Protein AF-A0A2G6C9Z9-F1 (afdb_monomer_lite)

Secondary structure (DSSP, 8-state):
-HHHHHHTTT-HHHHHHHHHH-TTSS-TTSPPTTHHHHHHHHHHHHHHHS--------HHHHHHHHHHHHHHHHHHHHHHHHHHHT--S-------EEE--TT--HHHHHHHH---HHHHHHHHTPPTT----TT-EEE--

Foldseek 3Di:
DVVLCVVQVNPPLLSQLCVVLPVVQRDPPDDSQQSLVSVVVVVVCCVVVPPPPPPPDDVVVVVVVVVVVVVVVVVVVVVVVVVVVPPDDPDPPPWDWDAAAPPDALVNVCSRNVADSVQQCVQQVADPVRDDDHRDIGTRD

pLDDT: mean 72.89, std 12.93, range [51.34, 95.75]

Structure (mmCIF, N/CA/C/O backbone):
data_AF-A0A2G6C9Z9-F1
#
_entry.id   AF-A0A2G6C9Z9-F1
#
loop_
_atom_site.group_PDB
_atom_site.id
_atom_site.type_symbol
_atom_site.label_atom_id
_atom_site.label_alt_id
_atom_site.label_comp_id
_atom_site.label_asym_id
_atom_site.label_entity_id
_atom_site.label_seq_id
_atom_site.pdbx_PDB_ins_code
_atom_site.Cartn_x
_atom_site.Cartn_y
_atom_site.Cartn_z
_atom_site.occupancy
_atom_site.B_iso_or_equiv
_atom_site.auth_seq_id
_atom_site.auth_comp_id
_atom_site.auth_asym_id
_atom_site.auth_atom_id
_atom_site.pdbx_PDB_model_num
ATOM 1 N N . MET A 1 1 ? 9.024 -7.362 -19.083 1.00 57.25 1 MET A N 1
ATOM 2 C CA . MET A 1 1 ? 9.989 -6.722 -18.148 1.00 57.25 1 MET A CA 1
ATOM 3 C C . MET A 1 1 ? 11.188 -6.048 -18.823 1.00 57.25 1 MET A C 1
ATOM 5 O O . MET A 1 1 ? 11.710 -5.102 -18.249 1.00 57.25 1 MET A O 1
ATOM 9 N N . SER A 1 2 ? 11.599 -6.477 -20.026 1.00 57.91 2 SER A N 1
ATOM 10 C CA . SER A 1 2 ? 12.678 -5.851 -20.822 1.00 57.91 2 SER A CA 1
ATOM 11 C C . SER A 1 2 ? 12.477 -4.336 -21.055 1.00 57.91 2 SER A C 1
ATOM 13 O O . SER A 1 2 ? 13.359 -3.540 -20.730 1.00 57.91 2 SER A O 1
ATOM 15 N N . TYR A 1 3 ? 11.277 -3.922 -21.482 1.00 66.19 3 TYR A N 1
ATOM 16 C CA . TYR A 1 3 ? 10.934 -2.517 -21.758 1.00 66.19 3 TYR A CA 1
ATOM 17 C C . TYR A 1 3 ? 11.138 -1.576 -20.553 1.00 66.19 3 TYR A C 1
ATOM 19 O O . TYR A 1 3 ? 11.794 -0.541 -20.661 1.00 66.19 3 TYR A O 1
ATOM 27 N N . LEU A 1 4 ? 10.664 -1.976 -19.369 1.00 64.75 4 LEU A N 1
ATOM 28 C CA . LEU A 1 4 ? 10.811 -1.201 -18.135 1.00 64.75 4 LEU A CA 1
ATOM 29 C C . LEU A 1 4 ? 12.276 -1.045 -17.708 1.00 64.75 4 LEU A C 1
ATOM 31 O O . LEU A 1 4 ? 12.677 0.027 -17.260 1.00 64.75 4 LEU A O 1
ATOM 35 N N . PHE A 1 5 ? 13.105 -2.081 -17.860 1.00 70.56 5 PHE A N 1
ATOM 36 C CA . PHE A 1 5 ? 14.531 -1.954 -17.551 1.00 70.56 5 PHE A CA 1
ATOM 37 C C . PHE A 1 5 ? 15.237 -0.992 -18.511 1.00 70.56 5 PHE A C 1
ATOM 39 O O . PHE A 1 5 ? 16.046 -0.194 -18.042 1.00 70.56 5 PHE A O 1
ATOM 46 N N . LYS A 1 6 ? 14.892 -0.992 -19.807 1.00 74.31 6 LYS A N 1
ATOM 47 C CA . LYS A 1 6 ? 15.420 -0.018 -20.780 1.00 74.31 6 LYS A CA 1
ATOM 48 C C . LYS A 1 6 ? 15.000 1.412 -20.413 1.00 74.31 6 LYS A C 1
ATOM 50 O O . LYS A 1 6 ? 15.847 2.297 -20.313 1.00 74.31 6 LYS A O 1
ATOM 55 N N . ARG A 1 7 ? 13.717 1.618 -20.089 1.00 71.81 7 ARG A N 1
ATOM 56 C CA . ARG A 1 7 ? 13.149 2.925 -19.706 1.00 71.81 7 ARG A CA 1
ATOM 57 C C . ARG A 1 7 ? 13.778 3.523 -18.446 1.00 71.81 7 ARG A C 1
ATOM 59 O O . ARG A 1 7 ? 13.990 4.730 -18.373 1.00 71.81 7 ARG A O 1
ATOM 66 N N . TYR A 1 8 ? 14.106 2.688 -17.462 1.00 78.12 8 TYR A N 1
ATOM 67 C CA . TYR A 1 8 ? 14.753 3.122 -16.221 1.00 78.12 8 TYR A CA 1
ATOM 68 C C . TYR A 1 8 ? 16.271 2.901 -16.207 1.00 78.12 8 TYR A C 1
ATOM 70 O O . TYR A 1 8 ? 16.855 2.858 -15.126 1.00 78.12 8 TYR A O 1
ATOM 78 N N . ARG A 1 9 ? 16.926 2.773 -17.373 1.00 81.06 9 ARG A N 1
ATOM 79 C CA . ARG A 1 9 ? 18.393 2.631 -17.497 1.00 81.06 9 ARG A CA 1
ATOM 80 C C . ARG A 1 9 ? 18.980 1.531 -16.592 1.00 81.06 9 ARG A C 1
ATOM 82 O O . ARG A 1 9 ? 20.011 1.709 -15.956 1.00 81.06 9 ARG A O 1
ATOM 89 N N . GLY A 1 10 ? 18.275 0.410 -16.461 1.00 77.25 10 GLY A N 1
ATOM 90 C CA . GLY A 1 10 ? 18.670 -0.720 -15.614 1.00 77.25 10 GLY A CA 1
ATOM 91 C C . GLY A 1 10 ? 18.325 -0.587 -14.124 1.00 77.25 10 GLY A C 1
ATOM 92 O O . GLY A 1 10 ? 18.569 -1.529 -13.366 1.00 77.25 10 GLY A O 1
ATOM 93 N N . ASP A 1 11 ? 17.706 0.514 -13.677 1.00 79.06 11 ASP A N 1
ATOM 94 C CA . ASP A 1 11 ? 17.252 0.688 -12.290 1.00 79.06 11 ASP A CA 1
ATOM 95 C C . ASP A 1 11 ? 16.089 -0.263 -11.984 1.00 79.06 11 ASP A C 1
ATOM 97 O O . ASP A 1 11 ? 14.902 0.029 -12.183 1.00 79.06 11 ASP A O 1
ATOM 101 N N . LYS A 1 12 ? 16.451 -1.441 -11.467 1.00 74.69 12 LYS A N 1
ATOM 102 C CA . LYS A 1 12 ? 15.494 -2.513 -11.199 1.00 74.69 12 LYS A CA 1
ATOM 103 C C . LYS A 1 12 ? 14.436 -2.119 -10.179 1.00 74.69 12 LYS A C 1
ATOM 105 O O . LYS A 1 12 ? 13.298 -2.578 -10.273 1.00 74.69 12 LYS A O 1
ATOM 110 N N . ARG A 1 13 ? 14.785 -1.256 -9.219 1.00 69.75 13 ARG A N 1
ATOM 111 C CA . ARG A 1 13 ? 13.840 -0.797 -8.196 1.00 69.75 13 ARG A CA 1
ATOM 112 C C . ARG A 1 13 ? 12.756 0.059 -8.828 1.00 69.75 13 ARG A C 1
ATOM 114 O O . ARG A 1 13 ? 11.585 -0.155 -8.522 1.00 69.75 13 ARG A O 1
ATOM 121 N N . ARG A 1 14 ? 13.122 0.986 -9.717 1.00 72.81 14 ARG A N 1
ATOM 122 C CA . ARG A 1 14 ? 12.143 1.804 -10.444 1.00 72.81 14 ARG A CA 1
ATOM 123 C C . ARG A 1 14 ? 11.336 0.992 -11.444 1.00 72.81 14 ARG A C 1
ATOM 125 O O . ARG A 1 14 ? 10.122 1.136 -11.440 1.00 72.81 14 ARG A O 1
ATOM 132 N N . ALA A 1 15 ? 11.961 0.096 -12.203 1.00 74.00 15 ALA A N 1
ATOM 133 C CA . ALA A 1 15 ? 11.257 -0.777 -13.143 1.00 74.00 15 ALA A CA 1
ATOM 134 C C . ALA A 1 15 ? 10.165 -1.614 -12.449 1.00 74.00 15 ALA A C 1
ATOM 136 O O . ALA A 1 15 ? 9.019 -1.644 -12.888 1.00 74.00 15 ALA A O 1
ATOM 137 N N . ILE A 1 16 ? 10.486 -2.228 -11.308 1.00 69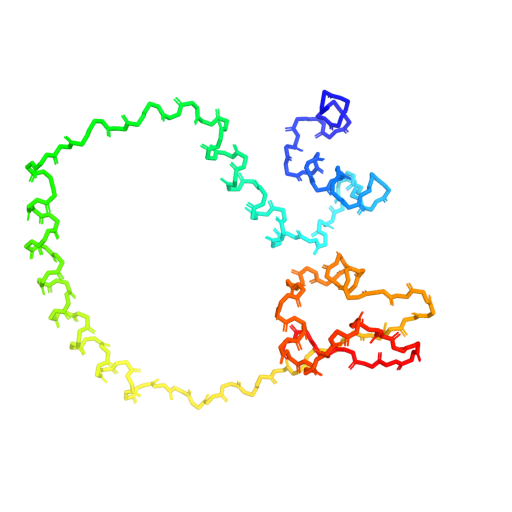.38 16 ILE A N 1
ATOM 138 C CA . ILE A 1 16 ? 9.526 -3.025 -10.528 1.00 69.38 16 ILE A CA 1
ATOM 139 C C . ILE A 1 16 ? 8.476 -2.141 -9.845 1.00 69.38 16 ILE A C 1
ATOM 141 O O . ILE A 1 16 ? 7.309 -2.527 -9.744 1.00 69.38 16 ILE A O 1
ATOM 145 N N . ALA A 1 17 ? 8.862 -0.956 -9.366 1.00 66.88 17 ALA A N 1
ATOM 146 C CA . ALA A 1 17 ? 7.911 0.010 -8.829 1.00 66.88 17 ALA A CA 1
ATOM 147 C C . ALA A 1 17 ? 6.905 0.449 -9.899 1.00 66.88 17 ALA A C 1
ATOM 149 O O . ALA A 1 17 ? 5.715 0.503 -9.616 1.00 66.88 17 ALA A O 1
ATOM 150 N N . ALA A 1 18 ? 7.379 0.722 -11.112 1.00 65.56 18 ALA A N 1
ATOM 151 C CA . ALA A 1 18 ? 6.588 1.176 -12.245 1.00 65.56 18 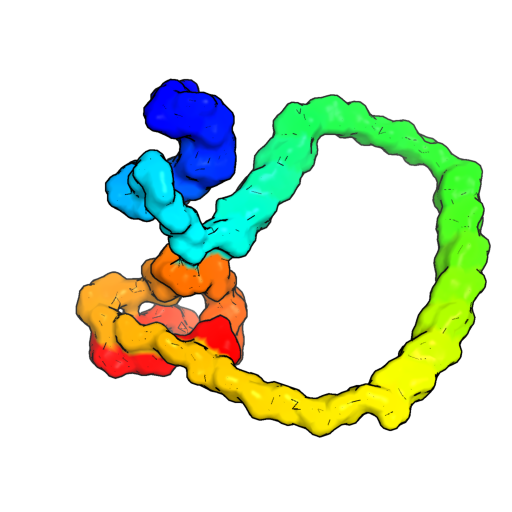ALA A CA 1
ATOM 152 C C . ALA A 1 18 ? 5.653 0.084 -12.772 1.00 65.56 18 ALA A C 1
ATOM 154 O O . ALA A 1 18 ? 4.479 0.361 -12.992 1.00 65.56 18 ALA A O 1
ATOM 155 N N . TYR A 1 19 ? 6.128 -1.165 -12.855 1.00 66.12 19 TYR A N 1
ATOM 156 C CA . TYR A 1 19 ? 5.285 -2.320 -13.178 1.00 66.12 19 TYR A CA 1
ATOM 157 C C . TYR A 1 19 ? 4.095 -2.444 -12.221 1.00 66.12 19 TYR A C 1
ATOM 159 O O . TYR A 1 19 ? 2.963 -2.651 -12.637 1.00 66.12 19 TYR A O 1
ATOM 167 N N . ASN A 1 20 ? 4.345 -2.285 -10.918 1.00 64.19 20 ASN A N 1
ATOM 168 C CA . ASN A 1 20 ? 3.306 -2.476 -9.912 1.00 64.19 20 ASN A CA 1
ATOM 169 C C . ASN A 1 20 ? 2.420 -1.242 -9.705 1.00 64.19 20 ASN A C 1
ATOM 171 O O . ASN A 1 20 ? 1.241 -1.400 -9.411 1.00 64.19 20 ASN A O 1
ATOM 175 N N . ALA A 1 21 ? 2.967 -0.027 -9.790 1.00 60.31 21 ALA A N 1
ATOM 176 C CA . ALA A 1 21 ? 2.273 1.229 -9.477 1.00 60.31 21 ALA A CA 1
ATOM 177 C C . ALA A 1 21 ? 1.742 1.978 -10.714 1.00 60.31 21 ALA A C 1
ATOM 179 O O . ALA A 1 21 ? 1.103 3.022 -10.556 1.00 60.31 21 ALA A O 1
ATOM 180 N N . GLY A 1 22 ? 2.010 1.463 -11.914 1.00 59.19 22 GLY A N 1
ATOM 181 C CA . GLY A 1 22 ? 1.775 2.153 -13.174 1.00 59.19 22 GLY A CA 1
ATOM 182 C C . GLY A 1 22 ? 2.940 3.079 -13.528 1.00 59.19 22 GLY A C 1
ATOM 183 O O . GLY A 1 22 ? 3.429 3.866 -12.710 1.00 59.19 22 GLY A O 1
ATOM 184 N N . GLU A 1 23 ? 3.375 2.998 -14.779 1.00 51.34 23 GLU A N 1
ATOM 185 C CA . GLU A 1 23 ? 4.525 3.718 -15.326 1.00 51.34 23 GLU A CA 1
ATOM 186 C C . GLU A 1 23 ? 4.447 5.251 -15.210 1.00 51.34 23 GLU A C 1
ATOM 188 O O . GLU A 1 23 ? 5.487 5.910 -15.138 1.00 51.34 23 GLU A O 1
ATOM 193 N N . GLY A 1 24 ? 3.241 5.826 -15.139 1.00 55.25 24 GLY A N 1
ATOM 194 C CA . GLY A 1 24 ? 3.024 7.269 -14.964 1.00 55.25 24 GLY A CA 1
ATOM 195 C C . GLY A 1 24 ? 3.382 7.802 -13.568 1.00 55.25 24 GLY A C 1
ATOM 196 O O . GLY A 1 24 ? 3.682 8.986 -13.411 1.00 55.25 24 GLY A O 1
ATOM 197 N N . ASN A 1 25 ? 3.422 6.929 -12.555 1.00 58.81 25 ASN A N 1
ATOM 198 C CA . ASN A 1 25 ? 3.615 7.311 -11.150 1.00 58.81 25 ASN A CA 1
ATOM 199 C C . ASN A 1 25 ? 5.070 7.203 -10.666 1.00 58.81 25 ASN A C 1
ATOM 201 O O . ASN A 1 25 ? 5.405 7.685 -9.579 1.00 58.81 25 ASN A O 1
ATOM 205 N N . VAL A 1 26 ? 5.950 6.586 -11.459 1.00 64.81 26 VAL A N 1
ATOM 206 C CA . VAL A 1 26 ? 7.374 6.410 -11.147 1.00 64.81 26 VAL A CA 1
ATOM 207 C C . VAL A 1 26 ? 8.190 7.146 -12.204 1.00 64.81 26 VAL A C 1
ATOM 209 O O . VAL A 1 26 ? 8.604 6.573 -13.201 1.00 64.81 26 VAL A O 1
ATOM 212 N N . LYS A 1 27 ? 8.412 8.449 -12.019 1.00 65.81 27 LYS A N 1
ATOM 213 C CA . LYS A 1 27 ? 9.207 9.248 -12.966 1.00 65.81 27 LYS A CA 1
ATOM 214 C C . LYS A 1 27 ? 10.715 9.090 -12.697 1.00 65.81 27 LYS A C 1
ATOM 216 O O . LYS A 1 27 ? 11.109 9.057 -11.523 1.00 65.81 27 LYS A O 1
ATOM 221 N N . PRO A 1 28 ? 11.568 9.024 -13.738 1.00 63.47 28 PRO A N 1
ATOM 222 C CA . PRO A 1 28 ? 13.017 9.152 -13.578 1.00 63.47 28 PRO A CA 1
ATOM 223 C C . PRO A 1 28 ? 13.356 10.407 -12.757 1.00 63.47 28 PRO A C 1
ATOM 225 O O . PRO A 1 28 ? 12.696 11.434 -12.886 1.00 63.47 28 PRO A O 1
ATOM 228 N N . GLY A 1 29 ? 14.313 10.303 -11.832 1.00 67.12 29 GLY A N 1
ATOM 229 C CA . GLY A 1 29 ? 14.720 11.419 -10.964 1.00 67.12 29 GLY A CA 1
ATOM 230 C C . GLY A 1 29 ? 13.775 11.758 -9.799 1.00 67.12 29 GLY A C 1
ATOM 231 O O . GLY A 1 29 ? 14.220 12.353 -8.823 1.00 67.12 29 GLY A O 1
ATOM 232 N N . ARG A 1 30 ? 12.505 11.327 -9.805 1.00 70.69 30 ARG A N 1
ATOM 233 C CA . ARG A 1 30 ? 11.580 11.593 -8.684 1.00 70.69 30 ARG A CA 1
ATOM 234 C C . ARG A 1 30 ? 11.630 10.514 -7.601 1.00 70.69 30 ARG A C 1
ATOM 236 O O . ARG A 1 30 ? 11.969 9.352 -7.850 1.00 70.69 30 ARG A O 1
ATOM 243 N N . ARG A 1 31 ? 11.279 10.909 -6.369 1.00 67.50 31 ARG A N 1
ATOM 244 C CA . ARG A 1 31 ? 11.228 10.015 -5.202 1.00 67.50 31 ARG A CA 1
ATOM 245 C C . ARG A 1 31 ? 10.152 8.948 -5.399 1.00 67.50 31 ARG A C 1
ATOM 247 O O . ARG A 1 31 ? 8.980 9.267 -5.588 1.00 67.50 31 ARG A O 1
ATOM 254 N N . ILE A 1 32 ? 10.540 7.680 -5.280 1.00 67.06 32 ILE A N 1
ATOM 255 C CA . ILE A 1 32 ? 9.601 6.554 -5.274 1.00 67.06 32 ILE A CA 1
ATOM 256 C C . ILE A 1 32 ? 8.733 6.677 -4.015 1.00 67.06 32 ILE A C 1
ATOM 258 O O . ILE A 1 32 ? 9.245 6.642 -2.899 1.00 67.06 32 ILE A O 1
ATOM 262 N N . ARG A 1 33 ? 7.417 6.840 -4.176 1.00 62.22 33 ARG A N 1
ATOM 263 C CA . ARG A 1 33 ? 6.497 7.036 -3.040 1.00 62.22 33 ARG A CA 1
ATOM 264 C C . ARG A 1 33 ? 6.305 5.760 -2.209 1.00 62.22 33 ARG A C 1
ATOM 266 O O . ARG A 1 33 ? 6.144 5.841 -0.998 1.00 62.22 33 ARG A O 1
ATOM 273 N N . ASN A 1 34 ? 6.411 4.583 -2.831 1.00 64.75 34 ASN A N 1
ATOM 274 C CA . ASN A 1 34 ? 6.127 3.291 -2.199 1.00 64.75 34 ASN A CA 1
ATOM 275 C C . ASN A 1 34 ? 7.376 2.401 -2.005 1.00 64.75 34 ASN A C 1
ATOM 277 O O . ASN A 1 34 ? 7.429 1.246 -2.430 1.00 64.75 34 ASN A O 1
ATOM 2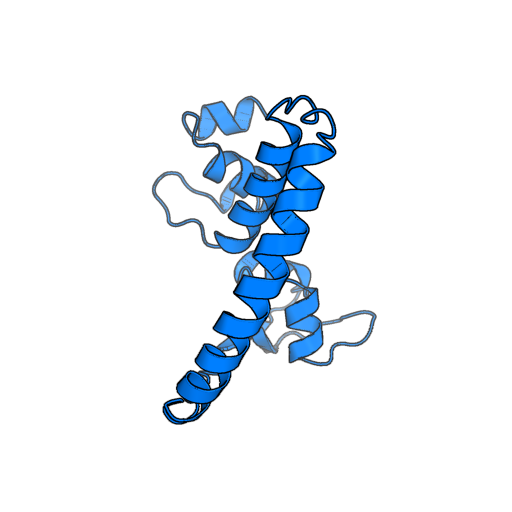81 N N . ILE A 1 35 ? 8.412 2.938 -1.354 1.00 67.50 35 ILE A N 1
ATOM 282 C CA . ILE A 1 35 ? 9.690 2.232 -1.122 1.00 67.50 35 ILE A CA 1
ATOM 283 C C . ILE A 1 35 ? 9.495 0.928 -0.327 1.00 67.50 35 ILE A C 1
ATOM 285 O O . ILE A 1 35 ? 10.179 -0.064 -0.579 1.00 67.50 35 ILE A O 1
ATOM 289 N N . GLY A 1 36 ? 8.550 0.895 0.618 1.00 64.75 36 GLY A N 1
ATOM 290 C CA . GLY A 1 36 ? 8.288 -0.276 1.462 1.00 64.75 36 GLY A CA 1
ATOM 291 C C . GLY A 1 36 ? 7.778 -1.492 0.682 1.00 64.75 36 GLY A C 1
ATOM 292 O O . GLY A 1 36 ? 8.288 -2.601 0.866 1.00 64.75 36 GLY A O 1
ATOM 293 N N . TYR A 1 37 ? 6.809 -1.290 -0.215 1.00 63.22 37 TYR A N 1
ATOM 294 C CA . TYR A 1 37 ? 6.310 -2.349 -1.093 1.00 63.22 37 TYR A CA 1
ATOM 295 C C . TYR A 1 37 ? 7.376 -2.782 -2.104 1.00 63.22 37 TYR A C 1
ATOM 297 O O . TYR A 1 37 ? 7.632 -3.977 -2.244 1.00 63.22 37 TYR A O 1
ATOM 305 N N . VAL A 1 38 ? 8.074 -1.821 -2.719 1.00 65.25 38 VAL A N 1
ATOM 306 C CA . VAL A 1 38 ? 9.166 -2.094 -3.669 1.00 65.25 38 VAL A CA 1
ATOM 307 C C . VAL A 1 38 ? 10.249 -2.953 -3.021 1.00 65.25 38 VAL A C 1
ATOM 309 O O . VAL A 1 38 ? 10.640 -3.973 -3.579 1.00 65.25 38 VAL A O 1
ATOM 312 N N . ASN A 1 39 ? 10.666 -2.636 -1.795 1.00 67.75 39 ASN A N 1
ATOM 313 C CA . ASN A 1 39 ? 11.634 -3.446 -1.054 1.00 67.75 39 ASN A CA 1
ATOM 314 C C . ASN A 1 39 ? 11.138 -4.873 -0.780 1.00 67.75 39 ASN A C 1
ATOM 316 O O . ASN A 1 39 ? 11.940 -5.808 -0.779 1.00 67.75 39 ASN A O 1
ATOM 320 N N . LYS A 1 40 ? 9.835 -5.066 -0.544 1.00 66.25 40 LYS A N 1
ATOM 321 C CA . LYS A 1 40 ? 9.248 -6.400 -0.352 1.00 66.25 40 LYS A CA 1
ATOM 322 C C . LYS A 1 40 ? 9.310 -7.219 -1.643 1.00 66.25 40 LYS A C 1
ATOM 324 O O . LYS A 1 40 ? 9.766 -8.361 -1.600 1.00 66.25 40 LYS A O 1
ATOM 329 N N . VAL A 1 41 ? 8.924 -6.626 -2.772 1.00 64.19 41 VAL A N 1
ATOM 330 C CA . VAL A 1 41 ? 8.981 -7.289 -4.084 1.00 64.19 41 VAL A CA 1
ATOM 331 C C . VAL A 1 41 ? 10.427 -7.582 -4.476 1.00 64.19 41 VAL A C 1
ATOM 333 O O . VAL A 1 41 ? 10.725 -8.707 -4.854 1.00 64.19 41 VAL A O 1
ATOM 336 N N . MET A 1 42 ? 11.356 -6.643 -4.267 1.00 69.62 42 MET A N 1
ATOM 337 C CA . MET A 1 42 ? 12.788 -6.863 -4.518 1.00 69.62 42 MET A CA 1
ATOM 338 C C . MET A 1 42 ? 13.354 -8.033 -3.708 1.00 69.62 42 MET A C 1
ATOM 340 O O . MET A 1 42 ? 14.181 -8.783 -4.213 1.00 69.62 42 MET A O 1
ATOM 344 N N . ARG A 1 43 ? 12.917 -8.228 -2.456 1.00 70.38 43 ARG A N 1
ATOM 345 C CA . ARG A 1 43 ? 13.344 -9.382 -1.646 1.00 70.38 43 ARG A CA 1
ATOM 346 C C . ARG A 1 43 ? 12.837 -10.702 -2.220 1.00 70.38 43 ARG A C 1
ATOM 348 O O . ARG A 1 43 ? 13.601 -11.661 -2.247 1.00 70.38 43 ARG A O 1
ATOM 355 N N . ALA A 1 44 ? 11.580 -10.751 -2.665 1.00 62.03 44 ALA A N 1
ATOM 356 C CA . ALA A 1 44 ? 11.010 -11.935 -3.305 1.00 62.03 44 ALA A CA 1
ATOM 357 C C . ALA A 1 44 ? 11.692 -12.215 -4.651 1.00 62.03 44 ALA A C 1
ATOM 359 O O . ALA A 1 44 ? 12.166 -13.325 -4.872 1.00 62.03 44 ALA A O 1
ATOM 360 N N . TYR A 1 45 ? 11.846 -11.185 -5.485 1.00 63.31 45 TYR A N 1
ATOM 361 C CA . TYR A 1 45 ? 12.538 -11.268 -6.765 1.00 63.31 45 TYR A CA 1
ATOM 362 C C . TYR A 1 45 ? 13.980 -11.740 -6.588 1.00 63.31 45 TYR A C 1
ATOM 364 O O . TYR A 1 45 ? 14.365 -12.718 -7.203 1.00 63.31 45 TYR A O 1
ATOM 372 N N . ASN A 1 46 ? 14.765 -11.146 -5.684 1.00 68.88 46 ASN A N 1
ATOM 373 C CA . ASN A 1 46 ? 16.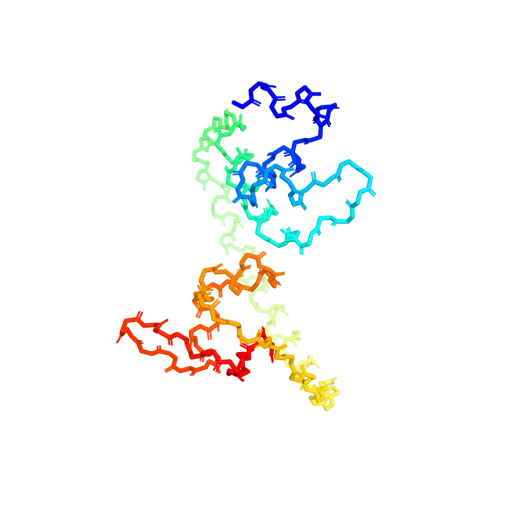143 -11.587 -5.438 1.00 68.88 46 ASN A CA 1
ATOM 374 C C . ASN A 1 46 ? 16.208 -13.018 -4.885 1.00 68.88 46 ASN A C 1
ATOM 376 O O . ASN A 1 46 ? 17.145 -13.746 -5.194 1.00 68.88 46 ASN A O 1
ATOM 380 N N . LYS A 1 47 ? 15.229 -13.445 -4.078 1.00 66.25 47 LYS A N 1
ATOM 381 C CA . LYS A 1 47 ? 15.149 -14.824 -3.568 1.00 66.25 47 LYS A CA 1
ATOM 382 C C . LYS A 1 47 ? 14.864 -15.843 -4.680 1.00 66.25 47 LYS A C 1
ATOM 384 O O . LYS A 1 47 ? 15.327 -16.968 -4.558 1.00 66.25 47 LYS A O 1
ATOM 389 N N . LEU A 1 48 ? 14.117 -15.447 -5.712 1.00 56.78 48 LEU A N 1
ATOM 390 C CA . LEU A 1 48 ? 13.750 -16.287 -6.857 1.00 56.78 48 LEU A CA 1
ATOM 391 C C . LEU A 1 48 ? 14.781 -16.215 -7.999 1.00 56.78 48 LEU A C 1
ATOM 393 O O . LEU A 1 48 ? 15.071 -17.220 -8.629 1.00 56.78 48 LEU A O 1
ATOM 397 N N . SER A 1 49 ? 15.353 -15.033 -8.242 1.00 64.94 49 SER A N 1
ATOM 398 C CA . SER A 1 49 ? 16.310 -14.744 -9.318 1.00 64.94 49 SER A CA 1
ATOM 399 C C . SER A 1 49 ? 17.750 -15.088 -8.950 1.00 64.94 49 SER A C 1
ATOM 401 O O . SER A 1 49 ? 18.522 -15.443 -9.836 1.00 64.94 49 SER A O 1
ATOM 403 N N . SER A 1 50 ? 18.136 -15.019 -7.668 1.00 60.38 50 SER A N 1
ATOM 404 C CA . SER A 1 50 ? 19.338 -15.739 -7.251 1.00 60.38 50 SER A CA 1
ATOM 405 C C . SER A 1 50 ? 18.975 -17.213 -7.332 1.00 60.38 50 SER A C 1
ATOM 407 O O . SER A 1 50 ? 18.226 -17.691 -6.484 1.00 60.38 50 SER A O 1
ATOM 409 N N . GLY A 1 51 ? 19.445 -17.910 -8.369 1.00 55.09 51 GLY A N 1
ATOM 410 C CA . GLY A 1 51 ? 19.355 -19.366 -8.530 1.00 55.09 51 GLY A CA 1
ATOM 411 C C . GLY A 1 51 ? 20.125 -20.073 -7.417 1.00 55.09 51 GLY A C 1
ATOM 412 O O . GLY A 1 51 ? 21.123 -20.754 -7.635 1.00 55.09 51 GLY A O 1
ATOM 413 N N . LYS A 1 52 ? 19.727 -19.816 -6.173 1.00 54.94 52 LYS A N 1
ATOM 414 C CA . LYS A 1 52 ? 20.418 -20.199 -4.965 1.00 54.94 52 LYS A CA 1
ATOM 415 C C . LYS A 1 52 ? 20.211 -21.693 -4.848 1.00 54.94 52 LYS A C 1
ATOM 417 O O . LYS A 1 52 ? 19.206 -22.123 -4.282 1.00 54.94 52 LYS A O 1
ATOM 422 N N . LYS A 1 53 ? 21.170 -22.466 -5.382 1.00 55.69 53 LYS A N 1
ATOM 423 C CA . LYS A 1 53 ? 21.362 -23.880 -5.044 1.00 55.69 53 LYS A CA 1
ATOM 424 C C . LYS A 1 53 ? 21.080 -23.990 -3.551 1.00 55.69 53 LYS A C 1
ATOM 426 O O . LYS A 1 53 ? 21.734 -23.310 -2.747 1.00 55.69 53 LYS A O 1
ATOM 431 N N . ARG A 1 54 ? 20.024 -24.729 -3.185 1.00 61.12 54 ARG A N 1
ATOM 432 C CA . ARG A 1 54 ? 19.688 -24.972 -1.779 1.00 61.12 54 ARG A CA 1
ATOM 433 C C . ARG A 1 54 ? 20.990 -25.454 -1.154 1.00 61.12 54 ARG A C 1
ATOM 435 O O . ARG A 1 54 ? 21.528 -26.463 -1.596 1.00 61.12 54 ARG A O 1
ATOM 442 N N . ARG A 1 55 ? 21.562 -24.695 -0.209 1.00 62.28 55 ARG A N 1
ATOM 443 C CA . ARG A 1 55 ? 22.746 -25.176 0.515 1.00 62.28 55 ARG A CA 1
ATOM 444 C C . ARG A 1 55 ? 22.348 -26.532 1.077 1.00 62.28 55 ARG A C 1
ATOM 446 O O . ARG A 1 55 ? 21.349 -26.584 1.798 1.00 62.28 55 ARG A O 1
ATOM 453 N N . ALA A 1 56 ? 23.084 -27.578 0.706 1.00 63.69 56 ALA A N 1
ATOM 454 C CA . ALA A 1 56 ? 22.854 -28.916 1.219 1.00 63.69 56 ALA A CA 1
ATOM 455 C C . ALA A 1 56 ? 22.727 -28.833 2.744 1.00 63.69 56 ALA A C 1
ATOM 457 O O . ALA A 1 56 ? 23.481 -28.104 3.407 1.00 63.69 56 ALA A O 1
ATOM 458 N N . PHE A 1 57 ? 21.706 -29.493 3.284 1.00 66.69 57 PHE A N 1
ATOM 459 C CA . PHE A 1 57 ? 21.479 -29.535 4.718 1.00 66.69 57 PHE A CA 1
ATOM 460 C C . PHE A 1 57 ? 22.728 -30.127 5.380 1.00 66.69 57 PHE A C 1
ATOM 462 O O . PHE A 1 57 ? 23.047 -31.291 5.178 1.00 66.69 57 PHE A O 1
ATOM 469 N N . ASN A 1 58 ? 23.472 -29.305 6.125 1.00 70.19 58 ASN A N 1
ATOM 470 C CA . ASN A 1 58 ? 24.654 -29.754 6.853 1.00 70.19 58 ASN A CA 1
ATOM 471 C C . ASN A 1 58 ? 24.257 -30.013 8.320 1.00 70.19 58 ASN A C 1
ATOM 473 O O . ASN A 1 58 ? 24.080 -29.042 9.075 1.00 70.19 58 ASN A O 1
ATOM 477 N N . PRO A 1 59 ? 24.138 -31.284 8.749 1.00 63.16 59 PRO A N 1
ATOM 478 C CA . PRO A 1 59 ? 23.653 -31.634 10.085 1.00 63.16 59 PRO A CA 1
ATOM 479 C C . PRO A 1 59 ? 24.585 -31.134 11.204 1.00 63.16 59 PRO A C 1
ATOM 481 O O . PRO A 1 59 ? 24.113 -30.697 12.258 1.00 63.16 59 PRO A O 1
ATOM 484 N N . ARG A 1 60 ? 25.904 -31.057 10.960 1.00 65.56 60 ARG A N 1
ATOM 485 C CA . ARG A 1 60 ? 26.891 -30.558 11.941 1.00 65.56 60 ARG A CA 1
ATOM 486 C C . ARG A 1 60 ? 26.690 -29.071 12.261 1.00 65.56 60 ARG A C 1
ATOM 488 O O . ARG A 1 60 ? 26.835 -28.641 13.409 1.00 65.56 60 ARG A O 1
ATOM 495 N N . LYS A 1 61 ? 26.283 -28.268 11.271 1.00 61.25 61 LYS A N 1
ATOM 496 C CA . LYS A 1 61 ? 26.001 -26.833 11.460 1.00 61.25 61 LYS A CA 1
ATOM 497 C C . LYS A 1 61 ? 24.718 -26.598 12.266 1.00 61.25 61 LYS A C 1
ATOM 499 O O . LYS A 1 61 ? 24.673 -25.665 13.070 1.00 61.25 61 LYS A O 1
ATOM 504 N N . ALA A 1 62 ? 23.707 -27.453 12.104 1.00 60.53 62 ALA A N 1
ATOM 505 C CA . ALA A 1 62 ? 22.447 -27.378 12.846 1.00 60.53 62 ALA A CA 1
ATOM 506 C C . ALA A 1 62 ? 22.638 -27.630 14.355 1.00 60.53 62 ALA A C 1
ATOM 508 O O . ALA A 1 62 ? 22.076 -26.904 15.180 1.00 60.53 62 ALA A O 1
ATOM 509 N N . HIS A 1 63 ? 23.500 -28.580 14.733 1.00 61.50 63 HIS A N 1
ATOM 510 C CA . HIS A 1 63 ? 23.801 -28.859 16.142 1.00 61.50 63 HIS A CA 1
ATOM 511 C C . HIS A 1 63 ? 24.568 -27.706 16.826 1.00 61.50 63 HIS A C 1
ATOM 513 O O . HIS A 1 63 ? 24.214 -27.277 17.930 1.00 61.50 63 HIS A O 1
ATOM 519 N N . LYS A 1 64 ? 25.548 -27.096 16.136 1.00 62.62 64 LYS A N 1
ATOM 520 C CA . LYS A 1 64 ? 26.255 -25.888 16.619 1.00 62.62 64 LYS A CA 1
ATOM 521 C C . LYS A 1 64 ? 25.311 -24.680 16.757 1.00 62.62 64 LYS A C 1
ATOM 523 O O . LYS A 1 64 ? 25.429 -23.899 17.706 1.00 62.62 64 LYS A O 1
ATOM 528 N N . LEU A 1 65 ? 24.328 -24.543 15.860 1.00 59.72 65 LEU A N 1
ATOM 529 C CA . LEU A 1 65 ? 23.273 -23.524 15.945 1.00 59.72 65 LEU A CA 1
ATOM 530 C C . LEU A 1 65 ? 22.350 -23.735 17.161 1.00 59.72 65 LEU A C 1
ATOM 532 O O . LEU A 1 65 ? 22.004 -22.754 17.818 1.00 59.72 65 LEU A O 1
ATOM 536 N N . LYS A 1 66 ? 22.018 -24.982 17.537 1.00 60.50 66 LYS A N 1
ATOM 537 C CA . LYS A 1 66 ? 21.242 -25.271 18.763 1.00 60.50 66 LYS A CA 1
ATOM 538 C C . LYS A 1 66 ? 21.980 -24.824 20.034 1.00 60.50 66 LYS A C 1
ATOM 540 O O . LYS A 1 66 ? 21.409 -24.057 20.815 1.00 60.50 66 LYS A O 1
ATOM 545 N N . LYS A 1 67 ? 23.258 -25.197 20.202 1.00 59.72 67 LYS A N 1
ATOM 546 C CA . LYS A 1 67 ? 24.072 -24.821 21.384 1.00 59.72 67 LYS A CA 1
ATOM 547 C C . LYS A 1 67 ? 24.287 -23.303 21.498 1.00 59.72 67 LYS A C 1
ATOM 549 O O . LYS A 1 67 ? 24.137 -22.720 22.573 1.00 59.72 67 LYS A O 1
ATOM 554 N N . THR A 1 68 ? 24.552 -22.628 20.378 1.00 60.16 68 THR A N 1
ATOM 555 C CA . THR A 1 68 ? 24.684 -21.158 20.342 1.00 60.16 68 THR A CA 1
ATOM 556 C C . THR A 1 68 ? 23.346 -20.435 20.553 1.00 60.16 68 THR A C 1
ATOM 558 O O . THR A 1 68 ? 23.329 -19.371 21.177 1.00 60.16 68 THR A O 1
ATOM 561 N N . SER A 1 69 ? 22.212 -21.011 20.126 1.00 60.88 69 SER A N 1
ATOM 562 C CA . SER A 1 69 ? 20.877 -20.440 20.377 1.00 60.88 69 SER A CA 1
ATOM 563 C C . SER A 1 69 ? 20.513 -20.418 21.867 1.00 60.88 69 SER A C 1
ATOM 565 O O . SER A 1 69 ? 19.939 -19.435 22.332 1.00 60.88 69 SER A O 1
ATOM 567 N N . LEU A 1 70 ? 20.909 -21.440 22.638 1.00 60.25 70 LEU A N 1
ATOM 568 C CA . LEU A 1 70 ? 20.672 -21.522 24.085 1.00 60.25 70 LEU A CA 1
ATOM 569 C C . LEU A 1 70 ? 21.494 -20.474 24.854 1.00 60.25 70 LEU A C 1
ATOM 571 O O . LEU A 1 70 ? 20.941 -19.732 25.670 1.00 60.25 70 LEU A O 1
ATOM 575 N N . LYS A 1 71 ? 22.782 -20.311 24.511 1.00 59.88 71 LYS A N 1
ATOM 576 C CA . LYS A 1 71 ? 23.647 -19.249 25.067 1.00 59.88 71 LYS A CA 1
ATOM 577 C C . LYS A 1 71 ? 23.134 -17.845 24.698 1.00 59.88 71 LYS A C 1
ATOM 579 O O . LYS A 1 71 ? 23.099 -16.949 25.542 1.00 59.88 71 LYS A O 1
ATOM 584 N N . LYS A 1 72 ? 22.641 -17.660 23.464 1.00 59.09 72 LYS A N 1
ATOM 585 C CA . LYS A 1 72 ? 22.021 -16.405 22.993 1.00 59.09 72 LYS A CA 1
ATOM 586 C C . LYS A 1 72 ? 20.690 -16.104 23.692 1.00 59.09 72 LYS A C 1
ATOM 588 O O . LYS A 1 72 ? 20.425 -14.941 23.983 1.00 59.09 72 LYS A O 1
ATOM 593 N N . ARG A 1 73 ? 19.872 -17.119 24.008 1.00 60.12 73 ARG A N 1
ATOM 594 C CA . ARG A 1 73 ? 18.625 -16.964 24.784 1.00 60.12 73 ARG A CA 1
ATOM 595 C C . ARG A 1 73 ? 18.903 -16.480 26.210 1.00 60.12 73 ARG A C 1
ATOM 597 O O . ARG A 1 73 ? 18.254 -15.522 26.625 1.00 60.12 73 ARG A O 1
ATOM 604 N N . LYS A 1 74 ? 19.891 -17.052 26.917 1.00 60.28 74 LYS A N 1
ATOM 605 C CA . LYS A 1 74 ? 20.298 -16.574 28.258 1.00 60.28 74 LYS A CA 1
ATOM 606 C C . LYS A 1 74 ? 20.785 -15.116 28.216 1.00 60.28 74 LYS A C 1
ATOM 608 O O . LYS A 1 74 ? 20.268 -14.287 28.959 1.00 60.28 74 LYS A O 1
ATOM 613 N N . ARG A 1 75 ? 21.662 -14.759 27.266 1.00 59.19 75 ARG A N 1
ATOM 614 C CA . ARG A 1 75 ? 22.160 -13.373 27.095 1.00 59.19 75 ARG A CA 1
ATOM 615 C C . ARG A 1 75 ? 21.055 -12.374 26.707 1.00 59.19 75 ARG A C 1
ATOM 617 O O . ARG A 1 75 ? 21.025 -11.256 27.211 1.00 59.19 75 ARG A O 1
ATOM 624 N N . ASN A 1 76 ? 20.104 -12.772 25.857 1.00 60.47 76 ASN A N 1
ATOM 625 C CA . ASN A 1 76 ? 18.957 -11.929 25.490 1.00 60.47 76 ASN A CA 1
ATOM 626 C C . ASN A 1 76 ? 17.949 -11.737 26.631 1.00 60.47 76 ASN A C 1
ATOM 628 O O . ASN A 1 76 ? 17.265 -10.715 26.641 1.00 60.47 76 ASN A O 1
ATOM 632 N N . ARG A 1 77 ? 17.833 -12.691 27.566 1.00 61.91 77 ARG A N 1
ATOM 633 C CA . ARG A 1 77 ? 16.977 -12.555 28.756 1.00 61.91 77 ARG A CA 1
ATOM 634 C C . ARG A 1 77 ? 17.520 -11.466 29.682 1.00 61.91 77 ARG A C 1
ATOM 636 O O . ARG A 1 77 ? 16.766 -10.564 30.025 1.00 61.91 77 ARG A O 1
ATOM 643 N N . VAL A 1 78 ? 18.825 -11.477 29.961 1.00 62.56 78 VAL A N 1
ATOM 644 C CA . VAL A 1 78 ? 19.502 -10.440 30.767 1.00 62.56 78 VAL A CA 1
ATOM 645 C C . VAL A 1 78 ? 19.380 -9.059 30.104 1.00 62.56 78 VAL A C 1
ATOM 647 O O . VAL A 1 78 ? 18.930 -8.104 30.731 1.00 62.56 78 VAL A O 1
ATOM 650 N N . ASN A 1 79 ? 19.622 -8.971 28.791 1.00 61.50 79 ASN A N 1
ATOM 651 C CA . ASN A 1 79 ? 19.475 -7.716 28.040 1.00 61.50 79 ASN A CA 1
ATOM 652 C C . ASN A 1 79 ? 18.024 -7.209 27.920 1.00 61.50 79 ASN A C 1
ATOM 654 O O . ASN A 1 79 ? 17.805 -6.035 27.630 1.00 61.50 79 ASN A O 1
ATOM 658 N N . ARG A 1 80 ? 17.014 -8.076 28.063 1.00 61.81 80 ARG A N 1
ATOM 659 C CA . ARG A 1 80 ? 15.596 -7.675 28.043 1.00 61.81 80 ARG A CA 1
ATOM 660 C C . ARG A 1 80 ? 15.170 -7.030 29.356 1.00 61.81 80 ARG A C 1
ATOM 662 O O . ARG A 1 80 ? 14.364 -6.104 29.315 1.00 61.81 80 ARG A O 1
ATOM 669 N N . VAL A 1 81 ? 15.704 -7.512 30.476 1.00 63.56 81 VAL A N 1
ATOM 670 C CA . VAL A 1 81 ? 15.427 -6.962 31.809 1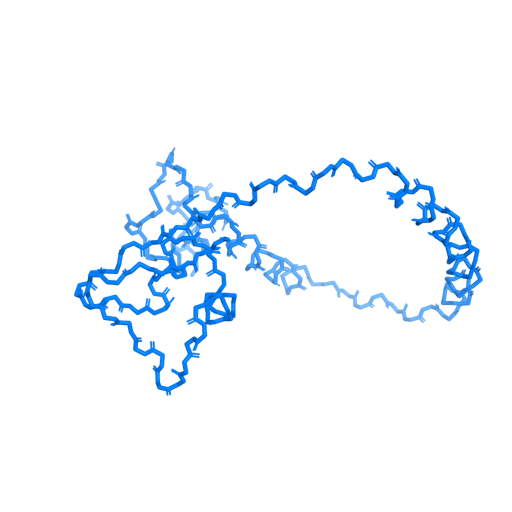.00 63.56 81 VAL A CA 1
ATOM 671 C C . VAL A 1 81 ? 16.031 -5.559 31.922 1.00 63.56 81 VAL A C 1
ATOM 673 O O . VAL A 1 81 ? 15.302 -4.615 32.215 1.00 63.56 81 VAL A O 1
ATOM 676 N N . SER A 1 82 ? 17.295 -5.375 31.521 1.00 61.91 82 SER A N 1
ATOM 677 C CA . SER A 1 82 ? 17.957 -4.058 31.544 1.00 61.91 82 SER A CA 1
ATOM 678 C C . SER A 1 82 ? 17.357 -3.040 30.561 1.00 61.91 82 SER A C 1
ATOM 680 O O . SER A 1 82 ? 17.248 -1.857 30.872 1.00 61.91 82 SER A O 1
ATOM 682 N N . LYS A 1 83 ? 16.879 -3.479 29.386 1.00 61.06 83 LYS A N 1
ATOM 683 C CA . LYS A 1 83 ? 16.201 -2.595 28.414 1.00 61.06 83 LYS A CA 1
ATOM 684 C C . LYS A 1 83 ? 14.779 -2.204 28.800 1.00 61.06 83 LYS A C 1
ATOM 686 O O . LYS A 1 83 ? 14.252 -1.267 28.209 1.00 61.06 83 LYS A O 1
ATOM 691 N N . ARG A 1 84 ? 14.124 -2.920 29.720 1.00 61.00 84 ARG A N 1
ATOM 692 C CA . ARG A 1 84 ? 12.779 -2.554 30.194 1.00 61.00 84 ARG A CA 1
ATOM 693 C C . ARG A 1 84 ? 12.843 -1.386 31.180 1.00 61.00 84 ARG A C 1
ATOM 695 O O . ARG A 1 84 ? 11.969 -0.531 31.108 1.00 61.00 84 ARG A O 1
ATOM 702 N N . ALA A 1 85 ? 13.901 -1.320 31.990 1.00 62.75 85 ALA A N 1
ATOM 703 C CA . ALA A 1 85 ? 14.142 -0.258 32.969 1.00 62.75 85 ALA A CA 1
ATOM 704 C C . ALA A 1 85 ? 14.465 1.116 32.341 1.00 62.75 85 ALA A C 1
ATOM 706 O O . ALA A 1 85 ? 14.250 2.139 32.971 1.00 62.75 85 ALA A O 1
ATOM 707 N N . THR A 1 86 ? 14.913 1.167 31.079 1.00 62.59 86 THR A N 1
ATOM 708 C CA . THR A 1 86 ? 15.295 2.419 30.386 1.00 62.59 86 THR A CA 1
ATOM 709 C C . THR A 1 86 ? 14.349 2.825 29.250 1.00 62.59 86 THR A C 1
ATOM 711 O O . THR A 1 86 ? 14.689 3.670 28.415 1.00 62.59 86 THR A O 1
ATOM 714 N N . ARG A 1 87 ? 13.140 2.246 29.166 1.00 63.66 87 ARG A N 1
ATOM 715 C CA . ARG A 1 87 ? 12.161 2.665 28.148 1.00 63.66 87 ARG A CA 1
ATOM 716 C C . ARG A 1 87 ? 11.649 4.065 28.487 1.00 63.66 87 ARG A C 1
ATOM 718 O O . ARG A 1 87 ? 10.674 4.195 29.217 1.00 63.66 87 ARG A O 1
ATOM 725 N N . LYS A 1 88 ? 12.276 5.095 27.897 1.00 63.75 88 LYS A N 1
ATOM 726 C CA . LYS A 1 88 ? 11.708 6.450 27.774 1.00 6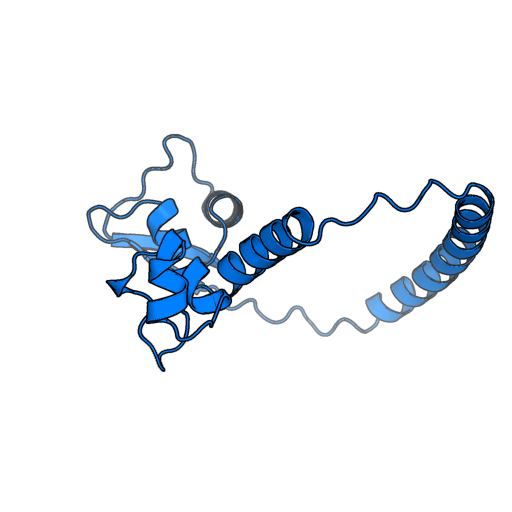3.75 88 LYS A CA 1
ATOM 727 C C . LYS A 1 88 ? 10.211 6.343 27.467 1.00 63.75 88 LYS A C 1
ATOM 729 O O . LYS A 1 88 ? 9.827 5.506 26.639 1.00 63.75 88 LYS A O 1
ATOM 734 N N . ALA A 1 89 ? 9.418 7.189 28.133 1.00 65.31 89 ALA A N 1
ATOM 735 C CA . ALA A 1 89 ? 7.964 7.272 28.010 1.00 65.31 89 ALA A CA 1
ATOM 736 C C . ALA A 1 89 ? 7.511 7.069 26.552 1.00 65.31 89 ALA A C 1
ATOM 738 O O . ALA A 1 89 ? 8.198 7.542 25.633 1.00 65.31 89 ALA A O 1
ATOM 739 N N . PRO A 1 90 ? 6.407 6.333 26.309 1.00 65.69 90 PRO A N 1
ATOM 740 C CA . PRO A 1 90 ? 5.970 6.007 24.960 1.00 65.69 90 PRO A CA 1
ATOM 741 C C . PRO A 1 90 ? 5.873 7.296 24.149 1.00 65.69 90 PRO A C 1
ATOM 743 O O . PRO A 1 90 ? 5.050 8.162 24.431 1.00 65.69 90 PRO A O 1
ATOM 746 N N . ARG A 1 91 ? 6.753 7.436 23.149 1.00 68.31 91 ARG A N 1
ATOM 747 C CA . ARG A 1 91 ? 6.713 8.569 22.224 1.00 68.31 91 ARG A CA 1
ATOM 748 C C . ARG A 1 91 ? 5.299 8.620 21.662 1.00 68.31 91 ARG A C 1
ATOM 750 O O . ARG A 1 91 ? 4.896 7.666 20.995 1.00 68.31 91 ARG A O 1
ATOM 757 N N . ARG A 1 92 ? 4.563 9.695 21.962 1.00 69.38 92 ARG A N 1
ATOM 758 C CA . ARG A 1 92 ? 3.205 9.960 21.472 1.00 69.38 92 ARG A CA 1
ATOM 759 C C . ARG A 1 92 ? 3.160 9.613 19.985 1.00 69.38 92 ARG A C 1
ATOM 761 O O . ARG A 1 92 ? 3.776 10.292 19.163 1.00 69.38 92 ARG A O 1
ATOM 768 N N . ASN A 1 93 ? 2.523 8.489 19.651 1.00 70.88 93 ASN A N 1
ATOM 769 C CA . ASN A 1 93 ? 2.460 8.017 18.274 1.00 70.88 93 ASN A CA 1
ATOM 770 C C . ASN A 1 93 ? 1.688 9.068 17.479 1.00 70.88 93 ASN A C 1
ATOM 772 O O . ASN A 1 93 ? 0.493 9.258 17.701 1.00 70.88 93 ASN A O 1
ATOM 776 N N . LYS A 1 94 ? 2.380 9.777 16.580 1.00 78.25 94 LYS A N 1
ATOM 777 C CA . LYS A 1 94 ? 1.730 10.683 15.634 1.00 78.25 94 LYS A CA 1
ATOM 778 C C . LYS A 1 94 ? 0.774 9.841 14.792 1.00 78.25 94 LYS A C 1
ATOM 780 O O . LYS A 1 94 ? 1.231 9.017 13.997 1.00 78.25 94 LYS A O 1
ATOM 785 N N . ARG A 1 95 ? -0.528 10.021 15.021 1.00 85.19 95 ARG A N 1
ATOM 786 C CA . ARG A 1 95 ? -1.582 9.425 14.201 1.00 85.19 95 ARG A CA 1
ATOM 787 C C . ARG A 1 95 ? -1.474 10.066 12.825 1.00 85.19 95 ARG A C 1
ATOM 789 O O . ARG A 1 95 ? -1.481 11.287 12.713 1.00 85.19 95 ARG A O 1
ATOM 796 N N . THR A 1 96 ? -1.303 9.249 11.796 1.00 91.88 96 THR A N 1
ATOM 797 C CA . THR A 1 96 ? -1.315 9.717 10.407 1.00 91.88 96 THR A CA 1
ATOM 798 C C . THR A 1 96 ? -2.552 9.147 9.740 1.00 91.88 96 THR A C 1
ATOM 800 O O . THR A 1 96 ? -2.806 7.942 9.845 1.00 91.88 96 THR A O 1
ATOM 803 N N . THR A 1 97 ? -3.312 10.008 9.073 1.00 94.94 97 THR A N 1
ATOM 804 C CA . THR A 1 97 ? -4.531 9.657 8.343 1.00 94.94 97 THR A CA 1
ATOM 805 C C . THR A 1 97 ? -4.377 9.948 6.854 1.00 94.94 97 THR A C 1
ATOM 807 O O . THR A 1 97 ? -3.480 10.678 6.430 1.00 94.94 97 THR A O 1
ATOM 810 N N . PHE A 1 98 ? -5.236 9.328 6.056 1.00 94.12 98 PHE A N 1
ATOM 811 C CA . PHE A 1 98 ? -5.329 9.499 4.617 1.00 94.12 98 PHE A CA 1
ATOM 812 C C . PHE A 1 98 ? -6.775 9.844 4.255 1.00 94.12 98 PHE A C 1
ATOM 814 O O . PHE A 1 98 ? -7.680 9.118 4.655 1.00 94.12 98 PHE A O 1
ATOM 821 N N . HIS A 1 99 ? -6.979 10.933 3.515 1.00 95.75 99 HIS A N 1
ATOM 822 C CA . HIS A 1 99 ? -8.304 11.384 3.094 1.00 95.75 99 HIS A CA 1
ATOM 823 C C . HIS A 1 99 ? -8.775 10.608 1.857 1.00 95.75 99 HIS A C 1
ATOM 825 O O . HIS A 1 99 ? -8.132 10.633 0.801 1.00 95.75 99 HIS A O 1
ATOM 831 N N . VAL A 1 100 ? -9.886 9.895 1.996 1.00 94.50 100 VAL A N 1
ATOM 832 C CA . VAL A 1 100 ? -10.483 9.064 0.952 1.00 94.50 100 VAL A CA 1
ATOM 833 C C . VAL A 1 100 ? -11.260 9.950 -0.022 1.00 94.50 100 VAL A C 1
ATOM 835 O O . VAL A 1 100 ? -12.018 10.826 0.378 1.00 94.50 100 VAL A O 1
ATOM 838 N N . LYS A 1 101 ? -11.076 9.730 -1.326 1.00 91.19 101 LYS A N 1
ATOM 839 C CA . LYS A 1 101 ? -11.828 10.402 -2.393 1.00 91.19 101 LYS A CA 1
ATOM 840 C C . LYS A 1 101 ? -12.807 9.418 -3.030 1.00 91.19 101 LYS A C 1
ATOM 842 O O . LYS A 1 101 ? -12.667 8.209 -2.860 1.00 91.19 101 LYS A O 1
ATOM 847 N N . LYS A 1 102 ? -13.784 9.927 -3.784 1.00 90.00 102 LYS A N 1
ATOM 848 C CA . LYS A 1 102 ? -14.713 9.088 -4.556 1.00 90.00 102 LYS A CA 1
ATOM 849 C C . LYS A 1 102 ? -13.927 8.110 -5.441 1.00 90.00 102 LYS A C 1
ATOM 851 O O . LYS A 1 102 ? -12.995 8.521 -6.126 1.00 90.00 102 LYS A O 1
ATOM 856 N N . GLY A 1 103 ? -14.285 6.827 -5.376 1.00 85.25 103 GLY A N 1
ATOM 857 C CA . GLY A 1 103 ? -13.616 5.743 -6.107 1.00 85.25 103 GLY A CA 1
ATOM 858 C C . GLY A 1 103 ? -12.418 5.108 -5.391 1.00 85.25 103 GLY A C 1
ATOM 859 O O . GLY A 1 103 ? -11.944 4.065 -5.834 1.00 85.25 103 GLY A O 1
ATOM 860 N N . HIS A 1 104 ? -11.953 5.666 -4.266 1.00 88.81 104 HIS A N 1
ATOM 861 C CA . HIS A 1 104 ? -10.833 5.078 -3.538 1.00 88.81 104 HIS A CA 1
ATOM 862 C C . HIS A 1 104 ? -11.176 3.734 -2.889 1.00 88.81 104 HIS A C 1
ATOM 864 O O . HIS A 1 104 ? -12.200 3.566 -2.232 1.00 88.81 104 HIS A O 1
ATOM 870 N N . THR A 1 105 ? -10.235 2.797 -2.990 1.00 92.19 105 THR A N 1
ATOM 871 C CA . THR A 1 105 ? -10.289 1.493 -2.314 1.00 92.19 105 THR A CA 1
ATOM 872 C C . THR A 1 105 ? -9.148 1.348 -1.311 1.00 92.19 105 THR A C 1
ATOM 874 O O . THR A 1 105 ? -8.138 2.053 -1.378 1.00 92.19 105 THR A O 1
ATOM 877 N N . VAL A 1 106 ? -9.233 0.368 -0.405 1.00 89.50 106 VAL A N 1
ATOM 878 C CA . VAL A 1 106 ? -8.127 0.049 0.521 1.00 89.50 106 VAL A CA 1
ATOM 879 C C . VAL A 1 106 ? -6.826 -0.266 -0.236 1.00 89.50 106 VAL A C 1
ATOM 881 O O . VAL A 1 106 ? -5.727 0.034 0.243 1.00 89.50 106 VAL A O 1
ATOM 884 N N . TYR A 1 107 ? -6.932 -0.822 -1.448 1.00 86.12 107 TYR A N 1
ATOM 885 C CA . TYR A 1 107 ? -5.787 -1.054 -2.326 1.00 86.12 107 TYR A CA 1
ATOM 886 C C . TYR A 1 107 ? -5.168 0.245 -2.832 1.00 86.12 107 TYR A C 1
ATOM 888 O O . TYR A 1 107 ? -3.941 0.351 -2.870 1.00 86.12 107 TYR A O 1
ATOM 896 N N . GLU A 1 108 ? -5.972 1.242 -3.183 1.00 84.75 108 GLU A N 1
ATOM 897 C CA . GLU A 1 108 ? -5.460 2.555 -3.571 1.00 84.75 108 GLU A CA 1
ATOM 898 C C . GLU A 1 108 ? -4.799 3.276 -2.402 1.00 84.75 108 GLU A C 1
ATOM 900 O O . GLU A 1 108 ? -3.689 3.788 -2.558 1.00 84.75 108 GLU A O 1
ATOM 905 N N . VAL A 1 109 ? -5.388 3.212 -1.203 1.00 87.00 109 VAL A N 1
ATOM 906 C CA . VAL A 1 109 ? -4.750 3.740 0.013 1.00 87.00 109 VAL A CA 1
ATOM 907 C C . VAL A 1 109 ? -3.395 3.065 0.236 1.00 87.00 109 VAL A C 1
ATOM 909 O O . VAL A 1 109 ? -2.397 3.750 0.467 1.00 87.00 109 VAL A O 1
ATOM 912 N N . MET A 1 110 ? -3.301 1.736 0.099 1.00 84.19 110 MET A N 1
ATOM 913 C CA . MET A 1 110 ? -2.014 1.027 0.157 1.00 84.19 110 MET A CA 1
ATOM 914 C C . MET A 1 110 ? -1.047 1.523 -0.925 1.00 84.19 110 MET A C 1
ATOM 916 O O . MET A 1 110 ? 0.135 1.720 -0.641 1.00 84.19 110 MET A O 1
ATOM 920 N N . ARG A 1 111 ? -1.506 1.699 -2.167 1.00 75.94 111 ARG A N 1
ATOM 921 C CA . ARG A 1 111 ? -0.657 2.138 -3.287 1.00 75.94 111 ARG A CA 1
ATOM 922 C C . ARG A 1 111 ? -0.092 3.538 -3.049 1.00 75.94 111 ARG A C 1
ATOM 924 O O . ARG A 1 111 ? 1.098 3.745 -3.287 1.00 75.94 111 ARG A O 1
ATOM 931 N N . GLN A 1 112 ? -0.910 4.459 -2.542 1.00 79.56 112 GLN A N 1
ATOM 932 C CA . GLN A 1 112 ? -0.530 5.853 -2.309 1.00 79.56 112 GLN A CA 1
ATOM 933 C C . GLN A 1 112 ? 0.319 6.034 -1.041 1.00 79.56 112 GLN A C 1
ATOM 935 O O . GLN A 1 112 ? 1.277 6.806 -1.046 1.00 79.56 112 GLN A O 1
ATOM 940 N N . THR A 1 113 ? 0.011 5.297 0.031 1.00 81.69 113 THR A N 1
ATOM 941 C CA . THR A 1 113 ? 0.666 5.457 1.346 1.00 81.69 113 THR A CA 1
ATOM 942 C C . THR A 1 113 ? 1.791 4.450 1.605 1.00 81.69 113 THR A C 1
ATOM 944 O O . THR A 1 113 ? 2.611 4.642 2.502 1.00 81.69 113 THR A O 1
ATOM 947 N N . GLY A 1 114 ? 1.834 3.348 0.852 1.00 76.81 114 GLY A N 1
ATOM 948 C CA . GLY A 1 114 ? 2.752 2.224 1.056 1.00 76.81 114 GLY A CA 1
ATOM 949 C C . GLY A 1 114 ? 2.441 1.353 2.278 1.00 76.81 114 GLY A C 1
ATOM 950 O O . GLY A 1 114 ? 3.195 0.422 2.584 1.00 76.81 114 GLY A O 1
ATOM 951 N N . VAL A 1 115 ? 1.349 1.628 2.998 1.00 83.88 115 VAL A N 1
ATOM 952 C CA . VAL A 1 115 ? 0.950 0.860 4.181 1.00 83.88 115 VAL A CA 1
ATOM 953 C C . VAL A 1 115 ? 0.221 -0.414 3.751 1.00 83.88 115 VAL A C 1
ATOM 955 O O . VAL A 1 115 ? -0.731 -0.328 2.986 1.00 83.88 115 VAL A O 1
ATOM 958 N N . PRO A 1 116 ? 0.625 -1.614 4.220 1.00 84.69 116 PRO A N 1
ATOM 959 C CA . PRO A 1 116 ? -0.008 -2.860 3.791 1.00 84.69 116 PRO A CA 1
ATOM 960 C C . PRO A 1 116 ? -1.511 -2.890 4.084 1.00 84.69 116 PRO A C 1
ATOM 962 O O . PRO A 1 116 ? -1.908 -2.552 5.198 1.00 84.69 116 PRO A O 1
ATOM 965 N N . VAL A 1 117 ? -2.312 -3.416 3.151 1.00 85.56 117 VAL A N 1
ATOM 966 C CA . VAL A 1 117 ? -3.777 -3.575 3.286 1.00 85.56 117 VAL A CA 1
ATOM 967 C C . VAL A 1 117 ? -4.169 -4.187 4.633 1.00 85.56 117 VAL A C 1
ATOM 969 O O . VAL A 1 117 ? -4.931 -3.588 5.379 1.00 85.56 117 VAL A O 1
ATOM 972 N N . LYS A 1 118 ? -3.549 -5.308 5.031 1.00 88.94 118 LYS A N 1
ATOM 973 C CA . LYS A 1 118 ? -3.816 -5.956 6.331 1.00 88.94 118 LYS A CA 1
ATOM 974 C C . LYS A 1 118 ? -3.584 -5.029 7.533 1.00 88.94 118 LYS A C 1
ATOM 976 O O . LYS A 1 118 ? -4.278 -5.133 8.540 1.00 88.94 118 LYS A O 1
ATOM 981 N N . LYS A 1 119 ? -2.600 -4.127 7.447 1.00 92.38 119 LYS A N 1
ATOM 982 C CA . LYS A 1 119 ? -2.345 -3.131 8.494 1.00 92.38 119 LYS A CA 1
ATOM 983 C C . LYS A 1 119 ? -3.416 -2.038 8.474 1.00 92.38 119 LYS A C 1
ATOM 985 O O . LYS A 1 119 ? -3.871 -1.678 9.551 1.00 92.38 119 LYS A O 1
ATOM 990 N N . ILE A 1 120 ? -3.817 -1.558 7.295 1.00 93.06 120 ILE A N 1
ATOM 991 C CA . ILE A 1 120 ? -4.897 -0.569 7.136 1.00 93.06 120 ILE A CA 1
ATOM 992 C C . ILE A 1 120 ? -6.206 -1.121 7.710 1.00 93.06 120 ILE A C 1
ATOM 994 O O . ILE A 1 120 ? -6.792 -0.489 8.582 1.00 93.06 120 ILE A O 1
ATOM 998 N N . ILE A 1 121 ? -6.599 -2.332 7.310 1.00 93.56 121 ILE A N 1
ATOM 999 C CA . ILE A 1 121 ? -7.796 -3.025 7.808 1.00 93.56 121 ILE A CA 1
ATOM 1000 C C . ILE A 1 121 ? -7.781 -3.086 9.333 1.00 93.56 121 ILE A C 1
ATOM 1002 O O . ILE A 1 121 ? -8.714 -2.632 9.982 1.00 93.56 121 ILE A O 1
ATOM 1006 N N . ARG A 1 122 ? -6.681 -3.570 9.923 1.00 94.56 122 ARG A N 1
ATOM 1007 C CA . ARG A 1 122 ? -6.566 -3.702 11.380 1.00 94.56 122 ARG A CA 1
ATOM 1008 C C . ARG A 1 122 ? -6.612 -2.359 12.114 1.00 94.56 122 ARG A C 1
ATOM 1010 O O . ARG A 1 122 ? -7.157 -2.297 13.206 1.00 94.56 122 ARG A O 1
ATOM 1017 N N . LEU A 1 123 ? -6.006 -1.306 11.561 1.00 93.88 123 LEU A N 1
ATOM 1018 C CA . LEU A 1 123 ? -5.987 0.019 12.195 1.00 93.88 123 LEU A CA 1
ATOM 1019 C C . LEU A 1 123 ? -7.356 0.709 12.192 1.00 93.88 123 LEU A C 1
ATOM 1021 O O . LEU A 1 123 ? -7.608 1.542 13.062 1.00 93.88 123 LEU A O 1
ATOM 1025 N N . ASN A 1 124 ? -8.202 0.376 11.218 1.00 94.25 124 ASN A N 1
ATOM 1026 C CA . ASN A 1 124 ? -9.502 1.012 11.007 1.00 94.25 124 ASN A CA 1
ATOM 1027 C C . ASN A 1 124 ? -10.679 0.075 11.300 1.00 94.25 124 ASN A C 1
ATOM 1029 O O . ASN A 1 124 ? -11.820 0.480 11.151 1.00 94.25 124 ASN A O 1
ATOM 1033 N N . GLY A 1 125 ? -10.418 -1.171 11.711 1.00 94.06 125 GLY A N 1
ATOM 1034 C CA . GLY A 1 125 ? -11.466 -2.150 12.000 1.00 94.06 125 GLY A CA 1
ATOM 1035 C C . GLY A 1 125 ? -12.334 -2.499 10.788 1.00 94.06 125 GLY A C 1
ATOM 1036 O O . GLY A 1 125 ? -13.496 -2.848 10.968 1.00 94.06 125 GLY A O 1
ATOM 1037 N N . LEU A 1 126 ? -11.796 -2.394 9.565 1.00 92.75 126 LEU A N 1
ATOM 1038 C CA . LEU A 1 126 ? -12.583 -2.612 8.348 1.00 92.75 126 LEU A CA 1
ATOM 1039 C C . LEU A 1 126 ? -13.072 -4.063 8.283 1.00 92.75 126 LEU A C 1
ATOM 1041 O O . LEU A 1 126 ? -12.286 -5.002 8.441 1.00 92.75 126 LEU A O 1
ATOM 1045 N N . LYS A 1 127 ? -14.361 -4.246 8.001 1.00 91.81 127 LYS A N 1
ATOM 1046 C CA . LYS A 1 127 ? -14.976 -5.555 7.746 1.00 91.81 127 LYS A CA 1
ATOM 1047 C C . LYS A 1 127 ? -15.169 -5.743 6.247 1.00 91.81 127 LYS A C 1
ATOM 1049 O O . LYS A 1 127 ? -15.324 -4.758 5.528 1.00 91.81 127 LYS A O 1
ATOM 1054 N N . ALA A 1 128 ? -15.128 -6.989 5.773 1.00 85.25 128 ALA A N 1
ATOM 1055 C CA . ALA A 1 128 ? -15.494 -7.292 4.390 1.00 85.25 128 ALA A CA 1
ATOM 1056 C C . ALA A 1 128 ? -16.934 -6.791 4.147 1.00 85.25 128 ALA A C 1
ATOM 1058 O O . ALA A 1 128 ? -17.753 -6.952 5.054 1.00 85.25 128 ALA A O 1
ATOM 1059 N N . PRO A 1 129 ? -17.234 -6.136 3.008 1.00 83.56 129 PRO A N 1
ATOM 1060 C CA . PRO A 1 129 ? -16.449 -6.040 1.764 1.00 83.56 129 PRO A CA 1
ATOM 1061 C C . PRO A 1 129 ? -15.374 -4.921 1.682 1.00 83.56 129 PRO A C 1
ATOM 1063 O O . PRO A 1 129 ? -14.924 -4.567 0.598 1.00 83.56 129 PRO A O 1
ATOM 1066 N N . TYR A 1 130 ? -14.896 -4.386 2.812 1.00 88.50 130 TYR A N 1
ATOM 1067 C CA . TYR A 1 130 ? -13.823 -3.377 2.914 1.00 88.50 130 TYR A CA 1
ATOM 1068 C C . TYR A 1 130 ? -14.083 -2.091 2.116 1.00 88.50 130 TYR A C 1
ATOM 1070 O O . TYR A 1 130 ? -13.148 -1.475 1.591 1.00 88.50 130 TYR A O 1
ATOM 1078 N N . HIS A 1 131 ? -15.348 -1.682 2.033 1.00 86.44 131 HIS A N 1
ATOM 1079 C CA . HIS A 1 131 ? -15.720 -0.411 1.429 1.00 86.44 131 HIS A CA 1
ATOM 1080 C C . HIS A 1 131 ? -15.130 0.755 2.220 1.00 86.44 131 HIS A C 1
ATOM 1082 O O . HIS A 1 131 ? -15.104 0.739 3.449 1.00 86.44 131 HIS A O 1
ATOM 1088 N N . LEU A 1 132 ? -14.647 1.754 1.486 1.00 91.19 132 LEU A N 1
ATOM 1089 C CA . LEU A 1 132 ? -14.260 3.048 2.028 1.00 91.19 132 LEU A CA 1
ATOM 1090 C C . LEU A 1 132 ? -15.243 4.090 1.511 1.00 91.19 132 LEU A C 1
ATOM 1092 O O . LEU A 1 132 ? -15.623 4.047 0.338 1.00 91.19 132 LEU A O 1
ATOM 1096 N N . GLN A 1 133 ? -15.630 5.027 2.369 1.00 91.81 133 GLN A N 1
ATOM 1097 C CA . GLN A 1 133 ? -16.517 6.117 1.980 1.00 91.81 133 GLN A CA 1
ATOM 1098 C C . GLN A 1 133 ? -15.707 7.341 1.556 1.00 91.81 133 GLN A C 1
ATOM 1100 O O . GLN A 1 133 ? -14.677 7.674 2.144 1.00 91.81 133 GLN A O 1
ATOM 1105 N N . ALA A 1 134 ? -16.162 8.027 0.508 1.00 91.25 134 ALA A N 1
ATOM 1106 C CA . ALA A 1 134 ? -15.559 9.294 0.112 1.00 91.25 134 ALA A CA 1
ATOM 1107 C C . ALA A 1 134 ? -15.677 10.311 1.262 1.00 91.25 134 ALA A C 1
ATOM 1109 O O . ALA A 1 134 ? -16.729 10.413 1.882 1.00 91.25 134 ALA A O 1
ATOM 1110 N N . GLY A 1 135 ? -14.601 11.047 1.543 1.00 92.06 135 GLY A N 1
ATOM 1111 C CA . GLY A 1 135 ? -14.515 11.976 2.676 1.00 92.06 135 GLY A CA 1
ATOM 1112 C C . GLY A 1 135 ? -13.985 11.351 3.972 1.00 92.06 135 GLY A C 1
ATOM 1113 O O . GLY A 1 135 ? -13.613 12.072 4.894 1.00 92.06 135 GLY A O 1
ATOM 1114 N N . GLU A 1 136 ? -13.886 10.021 4.058 1.00 94.12 136 GLU A N 1
ATOM 1115 C CA . GLU A 1 136 ? -13.403 9.348 5.265 1.00 94.12 136 GLU A CA 1
ATOM 1116 C C . GLU A 1 136 ? -11.887 9.541 5.472 1.00 94.12 136 GLU A C 1
ATOM 1118 O O . GLU A 1 136 ? -11.099 9.604 4.524 1.00 94.12 136 GLU A O 1
ATOM 1123 N N . TYR A 1 137 ? -11.447 9.574 6.733 1.00 95.69 137 TYR A N 1
ATOM 1124 C CA . TYR A 1 137 ? -10.031 9.574 7.100 1.00 95.69 137 TYR A CA 1
ATOM 1125 C C . TYR A 1 137 ? -9.561 8.200 7.577 1.00 95.69 137 TYR A C 1
ATOM 1127 O O . TYR A 1 137 ? -9.762 7.803 8.724 1.00 95.69 137 TYR A O 1
ATOM 1135 N N . VAL A 1 138 ? -8.802 7.517 6.725 1.00 95.50 138 VAL A N 1
ATOM 1136 C CA . VAL A 1 138 ? -8.249 6.191 7.016 1.00 95.50 138 VAL A CA 1
ATOM 1137 C C . VAL A 1 138 ? -6.935 6.313 7.785 1.00 95.50 138 VAL A C 1
ATOM 1139 O O . VAL A 1 138 ? -5.977 6.939 7.330 1.00 95.50 138 VAL A O 1
ATOM 1142 N N . ARG A 1 139 ? -6.842 5.672 8.950 1.00 95.50 139 ARG A N 1
ATOM 1143 C CA . ARG A 1 139 ? -5.630 5.602 9.782 1.00 95.50 139 ARG A CA 1
ATOM 1144 C C . ARG A 1 139 ? -4.579 4.707 9.137 1.00 95.50 139 ARG A C 1
ATOM 1146 O O . ARG A 1 139 ? -4.842 3.552 8.800 1.00 95.50 139 ARG A O 1
ATOM 1153 N N . ILE A 1 140 ? -3.352 5.208 9.037 1.00 93.62 140 ILE A N 1
ATOM 1154 C CA . ILE A 1 140 ? -2.234 4.486 8.408 1.00 93.62 140 ILE A CA 1
ATOM 1155 C C . ILE A 1 140 ? -1.032 4.270 9.345 1.00 93.62 140 ILE A C 1
ATOM 1157 O O . ILE A 1 140 ? -0.137 3.462 9.045 1.00 93.62 140 ILE A O 1
ATOM 1161 N N . ARG A 1 141 ? -1.013 4.920 10.516 1.00 88.81 141 ARG A N 1
ATOM 1162 C CA . ARG A 1 141 ? 0.050 4.774 11.517 1.00 88.81 141 ARG A CA 1
ATOM 1163 C C . ARG A 1 141 ? -0.444 4.902 12.949 1.00 88.81 141 ARG A C 1
ATOM 1165 O O . ARG A 1 141 ? -1.250 5.817 13.212 1.00 88.81 141 ARG A O 1
#

Sequence (141 aa):
MSYLFKRYRGDKRRAIAAYNAGEGNVKPGRRIRNIGYVNKVMRAYNKLSSGKKRRAFNPRKAHKLKKTSLKKRKRNRVNRVSKRATRKAPRRNKRTTFHVKKGHTVYEVMRQTGVPVKKIIRLNGLKAPYHLQAGEYVRIR

Radius of gyration: 21.74 Å; chains: 1; bounding box: 43×44×55 Å